Protein AF-A0A067M254-F1 (afdb_monomer)

Mean predicted aligned error: 10.96 Å

Solvent-accessible surface area (backbone atoms only — not comparable to full-atom values): 3647 Å² total; per-residue (Å²): 110,74,66,62,55,51,54,49,51,60,58,69,67,52,71,93,57,71,60,67,58,52,51,50,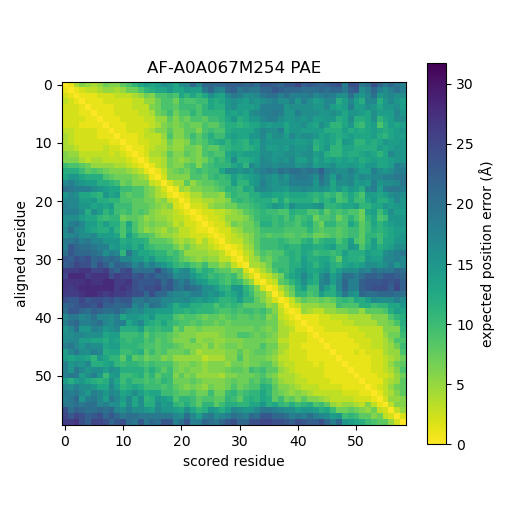50,57,57,44,50,70,64,61,37,84,88,77,48,97,60,52,72,68,57,49,51,53,49,53,51,51,55,50,53,57,60,58,73,76,105

Sequence (59 aa):
YPTLARMARDYLAIQGSGTPGERKFSSAGRTDDVRRSRLSPALFEALQLLKASYKSETM

Structure (mmCIF, N/CA/C/O backbone):
data_AF-A0A067M254-F1
#
_entry.id   AF-A0A067M254-F1
#
loop_
_atom_site.group_PDB
_atom_site.id
_atom_site.type_symbol
_atom_site.label_atom_id
_atom_site.label_alt_id
_atom_site.label_comp_id
_atom_site.label_asym_id
_atom_site.label_entity_id
_atom_site.label_seq_id
_atom_site.pdbx_PDB_ins_code
_atom_site.Cartn_x
_atom_site.Cartn_y
_atom_site.Cartn_z
_atom_site.occupancy
_atom_site.B_iso_or_equiv
_atom_site.auth_seq_id
_atom_site.auth_comp_id
_atom_site.auth_asym_id
_atom_site.auth_atom_id
_atom_site.pdbx_PDB_model_num
ATOM 1 N N . TYR A 1 1 ? -14.801 0.202 21.639 1.00 74.44 1 TYR A N 1
ATOM 2 C CA . TYR A 1 1 ? -15.238 0.993 20.468 1.00 74.44 1 TYR A CA 1
ATOM 3 C C . TYR A 1 1 ? -14.739 0.368 19.163 1.00 74.44 1 TYR A C 1
ATOM 5 O O . TYR A 1 1 ? -13.706 0.786 18.649 1.00 74.44 1 TYR A O 1
ATOM 13 N N . PRO A 1 2 ? -15.429 -0.652 18.625 1.00 85.75 2 PRO A N 1
ATOM 14 C CA . PRO A 1 2 ? -14.965 -1.383 17.438 1.00 85.75 2 PRO A CA 1
ATOM 15 C C . PRO A 1 2 ? -14.883 -0.505 16.175 1.00 85.75 2 PRO A C 1
ATOM 17 O O . PRO A 1 2 ? -13.960 -0.657 15.381 1.00 85.75 2 PRO A O 1
ATOM 20 N N . THR A 1 3 ? -15.793 0.460 16.021 1.00 87.75 3 THR A N 1
ATOM 21 C CA . THR A 1 3 ? -15.841 1.364 14.859 1.00 87.75 3 THR A CA 1
ATOM 22 C C . THR A 1 3 ? -14.702 2.384 14.862 1.00 87.75 3 THR A C 1
ATOM 24 O O . THR A 1 3 ? -13.999 2.524 13.866 1.00 87.75 3 THR A O 1
ATOM 27 N N . LEU A 1 4 ? -14.458 3.039 16.003 1.00 88.06 4 LEU A N 1
ATOM 28 C CA . LEU A 1 4 ? -13.351 3.991 16.156 1.00 88.06 4 LEU A CA 1
ATOM 29 C C . LEU A 1 4 ? -11.987 3.311 16.002 1.00 88.06 4 LEU A C 1
ATOM 31 O O . LEU A 1 4 ? -11.089 3.873 15.386 1.00 88.06 4 LEU A O 1
ATOM 35 N N . ALA A 1 5 ? -11.840 2.082 16.507 1.00 86.00 5 ALA A N 1
ATOM 36 C CA . ALA A 1 5 ? -10.607 1.315 16.355 1.00 86.00 5 ALA A CA 1
ATOM 37 C C . ALA A 1 5 ? -10.307 0.961 14.886 1.00 86.00 5 ALA A C 1
ATOM 39 O O . ALA A 1 5 ? -9.143 0.937 14.493 1.00 86.00 5 ALA A O 1
ATOM 40 N N . ARG A 1 6 ? -11.341 0.713 14.067 1.00 88.38 6 ARG A N 1
ATOM 41 C CA . ARG A 1 6 ? -11.189 0.481 12.623 1.00 88.38 6 ARG A CA 1
ATOM 42 C C . ARG A 1 6 ? -10.758 1.754 11.899 1.00 88.38 6 ARG A C 1
ATOM 44 O O . ARG A 1 6 ? -9.739 1.737 11.224 1.00 88.38 6 ARG A O 1
ATOM 51 N N . MET A 1 7 ? -11.458 2.861 12.144 1.00 89.62 7 MET A N 1
ATOM 52 C CA . MET A 1 7 ? -11.116 4.161 11.556 1.00 89.62 7 MET A CA 1
ATOM 53 C C . MET A 1 7 ? -9.687 4.584 11.910 1.00 89.62 7 MET A C 1
ATOM 55 O O . MET A 1 7 ? -8.924 4.979 11.037 1.00 89.62 7 MET A O 1
ATOM 59 N N . ALA A 1 8 ? -9.290 4.449 13.178 1.00 88.19 8 ALA A N 1
ATOM 60 C CA . ALA A 1 8 ? -7.943 4.800 13.612 1.00 88.19 8 ALA A CA 1
ATOM 61 C C . ALA A 1 8 ? -6.863 3.990 12.879 1.00 88.19 8 ALA A C 1
ATOM 63 O O . ALA A 1 8 ? -5.832 4.548 12.525 1.00 88.19 8 ALA A O 1
ATOM 64 N N . ARG A 1 9 ? -7.091 2.698 12.609 1.00 85.50 9 ARG A N 1
ATOM 65 C CA . ARG A 1 9 ? -6.141 1.871 11.848 1.00 85.50 9 ARG A CA 1
ATOM 66 C C . ARG A 1 9 ? -5.991 2.339 10.406 1.00 85.50 9 ARG A C 1
ATOM 68 O O . ARG A 1 9 ? -4.865 2.405 9.927 1.00 85.50 9 ARG A O 1
ATOM 75 N N . ASP A 1 10 ? -7.093 2.707 9.763 1.00 86.44 10 ASP A N 1
ATOM 76 C CA . ASP A 1 10 ? -7.071 3.192 8.382 1.00 86.44 10 ASP A CA 1
ATOM 77 C C . ASP A 1 10 ? -6.335 4.537 8.287 1.00 86.44 10 ASP A C 1
ATOM 79 O O . ASP A 1 10 ? -5.461 4.705 7.440 1.00 86.44 10 ASP A O 1
ATOM 83 N N . TYR A 1 11 ? -6.606 5.470 9.206 1.00 83.38 11 TYR A N 1
ATOM 84 C CA . TYR A 1 11 ? -5.953 6.783 9.219 1.00 83.38 11 TYR A CA 1
ATOM 85 C C . TYR A 1 11 ? -4.482 6.733 9.641 1.00 83.38 11 TYR A C 1
ATOM 87 O O . TYR A 1 11 ? -3.662 7.442 9.064 1.00 83.38 11 TYR A O 1
ATOM 95 N N . LEU A 1 12 ? -4.125 5.903 10.625 1.00 83.75 12 LEU A N 1
ATOM 96 C CA . LEU A 1 12 ? -2.740 5.785 11.097 1.00 83.75 12 LEU A CA 1
ATOM 97 C C . LEU A 1 12 ? -1.841 5.025 10.112 1.00 83.75 12 LEU A C 1
ATOM 99 O O . LEU A 1 12 ? -0.625 5.205 10.141 1.00 83.75 12 LEU A O 1
ATOM 103 N N . ALA A 1 13 ? -2.418 4.188 9.243 1.00 80.44 13 ALA A N 1
ATOM 104 C CA . ALA A 1 13 ? -1.683 3.510 8.178 1.00 80.44 13 ALA A CA 1
ATOM 105 C C . ALA A 1 13 ? -1.304 4.452 7.022 1.00 80.44 13 ALA A C 1
ATOM 107 O O . ALA A 1 13 ? -0.383 4.147 6.260 1.00 80.44 13 ALA A O 1
ATOM 108 N N . ILE A 1 14 ? -1.979 5.600 6.890 1.00 80.69 14 ILE A N 1
ATOM 109 C CA . ILE A 1 14 ? -1.612 6.62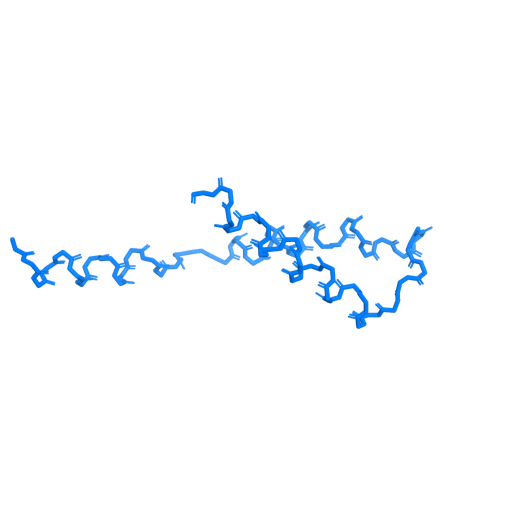4 5.913 1.00 80.69 14 ILE A CA 1
ATOM 110 C C . ILE A 1 14 ? -0.292 7.237 6.361 1.00 80.69 14 ILE A C 1
ATOM 112 O O . ILE A 1 14 ? -0.187 7.897 7.396 1.00 80.69 14 ILE A O 1
ATOM 116 N N . GLN A 1 15 ? 0.749 7.015 5.568 1.00 75.56 15 GLN A N 1
ATOM 117 C CA . GLN A 1 15 ? 2.056 7.544 5.892 1.00 75.56 15 GLN A CA 1
ATOM 118 C C . GLN A 1 15 ? 2.046 9.079 5.807 1.00 75.56 15 GLN A C 1
ATOM 120 O O . GLN A 1 15 ? 1.900 9.646 4.730 1.00 75.56 15 GLN A O 1
ATOM 125 N N . GLY A 1 16 ? 2.279 9.758 6.933 1.00 73.25 16 GLY A N 1
ATOM 126 C CA . GLY A 1 16 ? 2.356 11.225 6.988 1.00 73.25 16 GLY A CA 1
ATOM 127 C C . GLY A 1 16 ? 3.609 11.843 6.347 1.00 73.25 16 GLY A C 1
ATOM 128 O O . GLY A 1 16 ? 3.774 13.056 6.386 1.00 73.25 16 GLY A O 1
ATOM 129 N N . SER A 1 17 ? 4.518 11.038 5.783 1.00 70.44 17 SER A N 1
ATOM 130 C CA . SER A 1 17 ? 5.732 11.521 5.111 1.00 70.44 17 SER A CA 1
ATOM 131 C C . SER A 1 17 ? 6.075 10.666 3.887 1.00 70.44 17 SER A C 1
ATOM 133 O O . SER A 1 17 ? 5.848 9.460 3.893 1.00 70.44 17 SER A O 1
ATOM 135 N N . GLY A 1 18 ? 6.672 11.266 2.851 1.00 63.97 18 GLY A N 1
ATOM 136 C CA . GLY A 1 18 ? 7.137 10.554 1.644 1.00 63.97 18 GLY A CA 1
ATOM 137 C C . GLY A 1 18 ? 8.386 9.678 1.852 1.00 63.97 18 GLY A C 1
ATOM 138 O O . GLY A 1 18 ? 8.793 8.927 0.964 1.00 63.97 18 GLY A O 1
ATOM 139 N N . THR A 1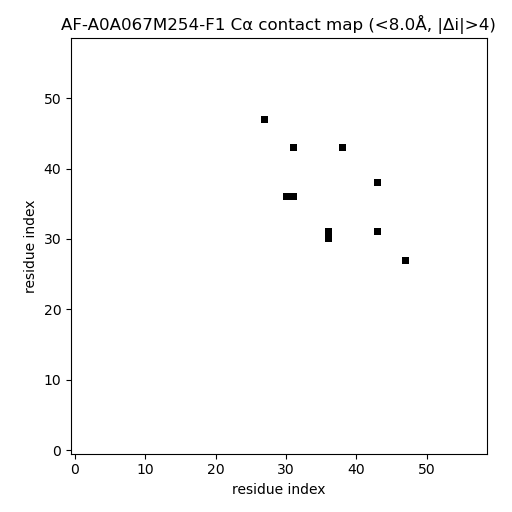 19 ? 8.972 9.718 3.051 1.00 60.97 19 THR A N 1
ATOM 140 C CA . THR A 1 19 ? 10.251 9.079 3.397 1.00 60.97 19 THR A CA 1
ATOM 141 C C . THR A 1 19 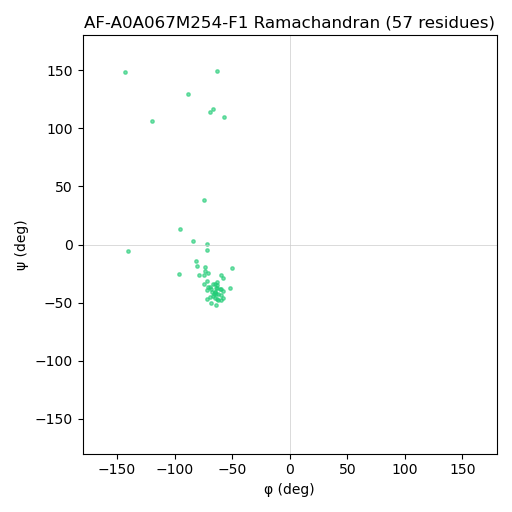? 10.328 7.546 3.237 1.00 60.97 19 THR A C 1
ATOM 143 O O . THR A 1 19 ? 11.429 7.044 2.992 1.00 60.97 19 THR A O 1
ATOM 146 N N . PRO A 1 20 ? 9.247 6.737 3.315 1.00 62.66 20 PRO A N 1
ATOM 147 C CA . PRO A 1 20 ? 9.345 5.302 3.030 1.00 62.66 20 PRO A CA 1
ATOM 148 C C . PRO A 1 20 ? 9.537 5.015 1.543 1.00 62.66 20 PRO A C 1
ATOM 150 O O . PRO A 1 20 ? 10.197 4.031 1.205 1.00 62.66 20 PRO A O 1
ATOM 153 N N . GLY A 1 21 ? 8.990 5.866 0.667 1.00 62.19 21 GLY A N 1
ATOM 154 C CA . GLY A 1 21 ? 9.260 5.816 -0.767 1.00 62.19 21 GLY A CA 1
ATOM 155 C C . GLY A 1 21 ? 10.731 6.115 -1.025 1.00 62.19 21 GLY A C 1
ATOM 156 O O . GLY A 1 21 ? 11.436 5.295 -1.604 1.00 62.19 21 GLY A O 1
ATOM 157 N N . GLU A 1 22 ? 11.234 7.220 -0.478 1.00 69.06 22 GLU A N 1
ATOM 158 C CA . GLU A 1 22 ? 12.638 7.637 -0.611 1.00 69.06 22 GLU A CA 1
ATOM 159 C C . GLU A 1 22 ? 13.625 6.614 -0.038 1.00 69.06 22 GLU 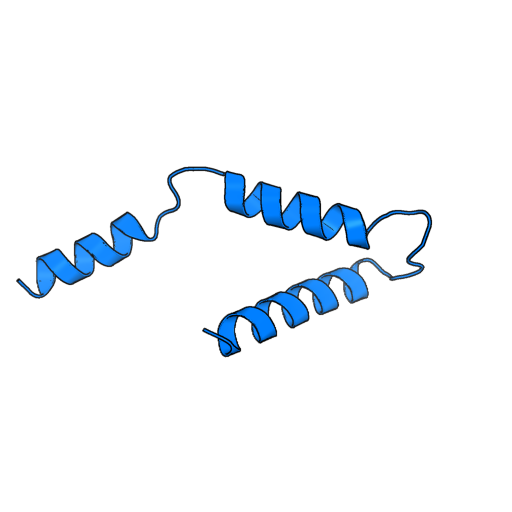A C 1
ATOM 161 O O . GLU A 1 22 ? 14.664 6.346 -0.640 1.00 69.06 22 GLU A O 1
ATOM 166 N N . ARG A 1 23 ? 13.300 5.970 1.090 1.00 69.56 23 ARG A N 1
ATOM 167 C CA . ARG A 1 23 ? 14.123 4.891 1.656 1.00 69.56 23 ARG A CA 1
ATOM 168 C C . ARG A 1 23 ? 14.172 3.680 0.725 1.00 69.56 23 ARG A C 1
ATOM 170 O O . ARG A 1 23 ? 15.247 3.104 0.545 1.00 69.56 23 ARG A O 1
ATOM 177 N N . LYS A 1 24 ? 13.035 3.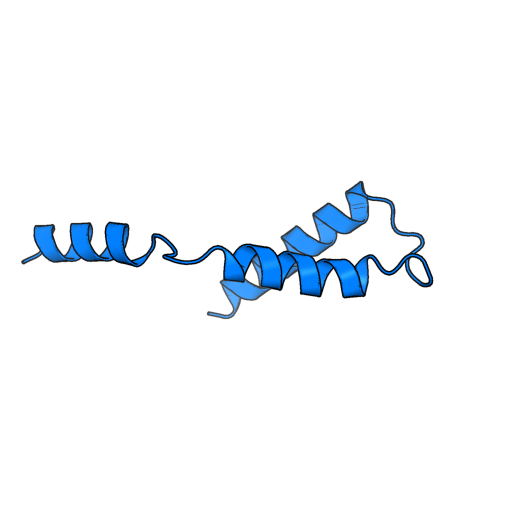296 0.129 1.00 65.75 24 LYS A N 1
ATOM 178 C CA . LYS A 1 24 ? 12.984 2.225 -0.877 1.00 65.75 24 LYS A CA 1
ATOM 179 C C . LYS A 1 24 ? 13.802 2.615 -2.110 1.00 65.75 24 LYS A C 1
ATOM 181 O O . LYS A 1 24 ? 14.671 1.834 -2.486 1.00 65.75 24 LYS A O 1
ATOM 186 N N . PHE A 1 25 ? 13.642 3.833 -2.633 1.00 65.56 25 PHE A N 1
ATOM 187 C CA . PHE A 1 25 ? 14.412 4.348 -3.772 1.00 65.56 25 PHE A CA 1
ATOM 188 C C . PHE A 1 25 ? 15.918 4.443 -3.491 1.00 65.56 25 PHE A C 1
ATOM 190 O O . PHE A 1 25 ? 16.714 3.998 -4.307 1.00 65.56 25 PHE A O 1
ATOM 197 N N . SER A 1 26 ? 16.340 4.912 -2.315 1.00 69.56 26 SER A N 1
ATOM 198 C CA . SER A 1 26 ? 17.759 4.954 -1.924 1.00 69.56 26 SER A CA 1
ATOM 199 C C . SER A 1 26 ? 18.359 3.553 -1.749 1.00 69.56 26 SER A C 1
ATOM 201 O O . SER A 1 26 ? 19.536 3.325 -2.040 1.00 69.56 26 SER A O 1
ATOM 203 N N . SER A 1 27 ? 17.565 2.587 -1.274 1.00 68.00 27 SER A N 1
ATOM 204 C CA . SER A 1 27 ? 18.000 1.188 -1.173 1.00 68.00 27 SER A CA 1
ATOM 205 C C . SER A 1 27 ? 18.051 0.486 -2.535 1.00 68.00 27 SER A C 1
ATOM 207 O O . SER A 1 27 ? 18.938 -0.336 -2.764 1.00 68.00 27 SER A O 1
ATOM 209 N N . ALA A 1 28 ? 17.137 0.849 -3.439 1.00 66.50 28 ALA A N 1
ATOM 210 C CA . ALA A 1 28 ? 17.094 0.380 -4.814 1.00 66.50 28 ALA A CA 1
ATOM 211 C C . ALA A 1 28 ? 18.270 0.958 -5.613 1.00 66.50 28 ALA A C 1
ATOM 213 O O . ALA A 1 28 ? 18.995 0.188 -6.226 1.00 66.50 28 ALA A O 1
ATOM 214 N N . GLY A 1 29 ? 18.565 2.256 -5.481 1.00 65.12 29 GLY A N 1
ATOM 215 C CA . GLY A 1 29 ? 19.705 2.923 -6.123 1.00 65.12 29 GLY A CA 1
ATOM 216 C C . GLY A 1 29 ? 21.071 2.323 -5.767 1.00 65.12 29 GLY A C 1
ATOM 217 O O . GLY A 1 29 ? 21.975 2.319 -6.588 1.00 65.12 29 GLY A O 1
ATOM 218 N N . ARG A 1 30 ? 21.216 1.725 -4.574 1.00 63.41 30 ARG A N 1
ATOM 219 C CA . ARG A 1 30 ? 22.425 0.958 -4.200 1.00 63.41 30 ARG A CA 1
ATOM 220 C C . ARG A 1 30 ? 22.562 -0.383 -4.931 1.00 63.41 30 ARG A C 1
ATOM 222 O O . ARG A 1 30 ? 23.657 -0.925 -5.002 1.00 63.41 30 ARG A O 1
ATOM 229 N N . THR A 1 31 ? 21.453 -0.953 -5.397 1.00 59.28 31 THR A N 1
ATOM 230 C CA . THR A 1 31 ? 21.410 -2.223 -6.150 1.00 59.28 31 THR A CA 1
ATOM 231 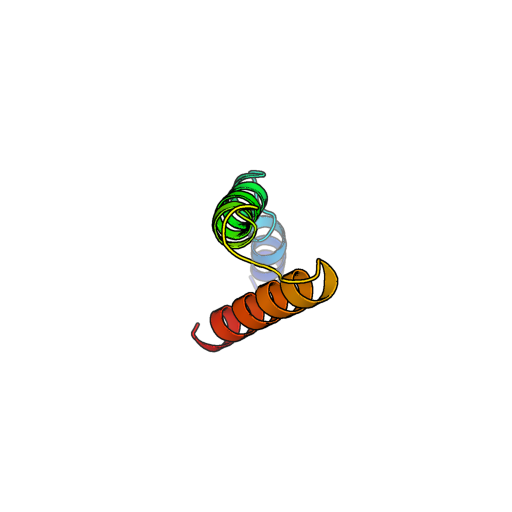C C . THR A 1 31 ? 21.390 -1.971 -7.669 1.00 59.28 31 THR A C 1
ATOM 233 O O . THR A 1 31 ? 21.845 -2.808 -8.446 1.00 59.28 31 THR A O 1
ATOM 236 N N . ASP A 1 32 ? 20.896 -0.798 -8.070 1.00 59.19 32 ASP A N 1
ATOM 237 C CA . ASP A 1 32 ? 20.842 -0.254 -9.434 1.00 59.19 32 ASP A CA 1
ATOM 238 C C . ASP A 1 32 ? 22.147 0.450 -9.851 1.00 59.19 32 ASP A C 1
ATOM 240 O O . ASP A 1 32 ? 22.240 1.032 -10.926 1.00 59.19 32 ASP A O 1
ATOM 244 N N . ASP A 1 33 ? 23.171 0.436 -8.990 1.00 56.94 33 ASP A N 1
ATOM 245 C CA . ASP A 1 33 ? 24.431 1.124 -9.249 1.00 56.94 33 ASP A CA 1
ATOM 246 C C . ASP A 1 33 ? 25.034 0.608 -10.573 1.00 56.94 33 ASP A C 1
ATOM 248 O O . ASP A 1 33 ? 25.497 -0.537 -10.677 1.00 56.94 33 ASP A O 1
ATOM 252 N N . VAL A 1 34 ? 25.021 1.481 -11.589 1.00 57.12 34 VAL A N 1
ATOM 253 C CA . VAL A 1 34 ? 25.366 1.255 -13.013 1.00 57.12 34 VAL A CA 1
ATOM 254 C C . VAL A 1 34 ? 26.715 0.545 -13.197 1.00 57.12 34 VAL A C 1
ATOM 256 O O . VAL A 1 34 ? 27.000 -0.058 -14.231 1.00 57.12 34 VAL A O 1
ATOM 259 N N . ARG A 1 35 ? 27.568 0.588 -12.171 1.00 55.53 35 ARG A N 1
ATOM 260 C CA . ARG A 1 35 ? 28.898 -0.019 -12.151 1.00 55.53 35 ARG A CA 1
ATOM 261 C C . ARG A 1 35 ? 28.934 -1.522 -11.849 1.00 55.53 35 ARG A C 1
ATOM 263 O O . ARG A 1 35 ? 30.003 -2.097 -12.062 1.00 55.53 35 ARG A O 1
ATOM 270 N N . ARG A 1 36 ? 27.870 -2.179 -11.348 1.00 56.75 36 ARG A N 1
ATOM 271 C CA . ARG A 1 36 ? 27.966 -3.602 -10.922 1.00 56.75 36 ARG A CA 1
ATOM 272 C C . ARG A 1 36 ? 26.796 -4.544 -11.218 1.00 56.75 36 ARG A C 1
ATOM 274 O O . ARG A 1 36 ? 26.976 -5.745 -11.018 1.00 56.75 36 ARG A O 1
ATOM 281 N N . SER A 1 37 ? 25.664 -4.097 -11.750 1.00 61.72 37 SER A N 1
ATOM 282 C CA . SER A 1 37 ? 24.569 -5.002 -12.127 1.00 61.72 37 SER A CA 1
ATOM 283 C C . SER A 1 37 ? 24.260 -4.898 -13.621 1.00 61.72 37 SER A C 1
ATOM 285 O O . SER A 1 37 ? 23.636 -3.965 -14.100 1.00 61.72 37 SER A O 1
ATOM 287 N N . ARG A 1 38 ? 24.651 -5.919 -14.393 1.00 64.38 38 ARG A N 1
ATOM 288 C CA . ARG A 1 38 ? 24.137 -6.150 -15.761 1.00 64.38 38 ARG A CA 1
ATOM 289 C C . ARG A 1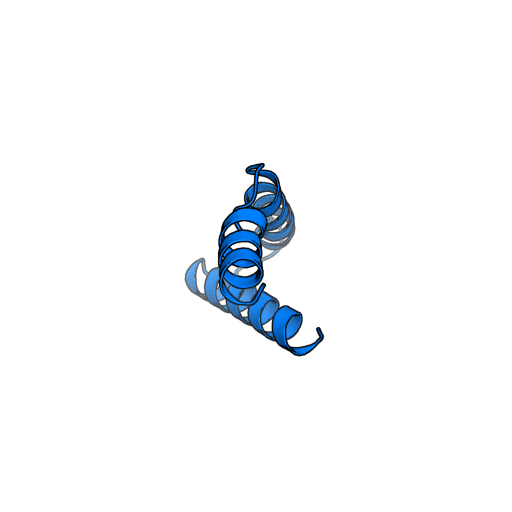 38 ? 22.702 -6.705 -15.714 1.00 64.38 38 ARG A C 1
ATOM 291 O O . ARG A 1 38 ? 22.373 -7.629 -16.453 1.00 64.38 38 ARG A O 1
ATOM 298 N N . LEU A 1 39 ? 21.883 -6.223 -14.781 1.00 67.88 39 LEU A N 1
ATOM 299 C CA . LEU A 1 39 ? 20.511 -6.678 -14.590 1.00 67.88 39 LEU A CA 1
ATOM 300 C C . LEU A 1 39 ? 19.612 -5.831 -15.485 1.00 67.88 39 LEU A C 1
ATOM 302 O O . LEU A 1 39 ? 19.710 -4.607 -15.490 1.00 67.88 39 LEU A O 1
ATOM 306 N N . SER A 1 40 ? 18.753 -6.478 -16.269 1.00 75.88 40 SER A N 1
ATOM 307 C CA . SER A 1 40 ? 17.731 -5.744 -17.007 1.00 75.88 40 SER A CA 1
ATOM 308 C C . SER A 1 40 ? 16.777 -5.056 -16.018 1.00 75.88 40 SER A C 1
ATOM 310 O O . SER A 1 40 ? 16.529 -5.605 -14.938 1.00 75.88 40 SER A O 1
ATOM 312 N N . PRO A 1 41 ? 16.188 -3.902 -16.378 1.00 72.44 41 PRO A N 1
ATOM 313 C CA . PRO A 1 41 ? 15.223 -3.207 -15.523 1.00 72.44 41 PRO A CA 1
ATOM 314 C C . PRO A 1 41 ? 14.077 -4.113 -15.043 1.00 72.44 41 PRO A C 1
ATOM 316 O O . PRO A 1 41 ? 13.684 -4.060 -13.883 1.00 72.44 41 PRO A O 1
ATOM 319 N N . ALA A 1 42 ? 13.615 -5.025 -15.906 1.00 77.7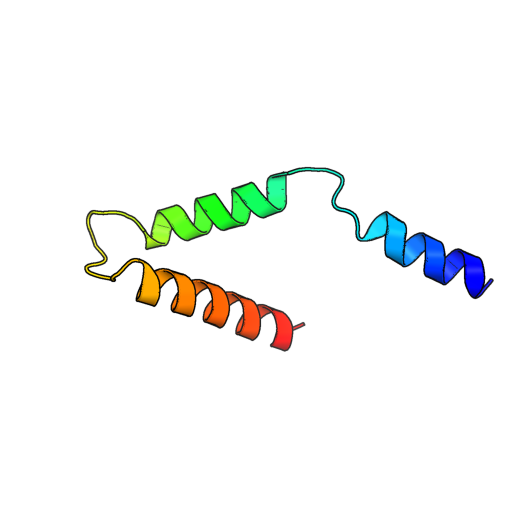5 42 ALA A N 1
ATOM 320 C CA . ALA A 1 42 ? 12.580 -6.005 -15.575 1.00 77.75 42 ALA A CA 1
ATOM 321 C C . ALA A 1 42 ? 13.022 -7.017 -14.500 1.00 77.75 42 ALA A C 1
ATOM 323 O O . ALA A 1 42 ? 12.256 -7.352 -13.599 1.00 77.75 42 ALA A O 1
ATOM 324 N N . LEU A 1 43 ? 14.269 -7.499 -14.567 1.00 78.62 43 LEU A N 1
ATOM 325 C CA . LEU A 1 43 ? 14.807 -8.419 -13.562 1.00 78.62 43 LEU A CA 1
ATOM 326 C C . LEU A 1 43 ? 15.046 -7.697 -12.232 1.00 78.62 43 LEU A C 1
ATOM 328 O O . LEU A 1 43 ? 14.813 -8.261 -11.166 1.00 78.62 43 LEU A O 1
ATOM 332 N N . PHE A 1 44 ? 15.472 -6.438 -12.290 1.00 79.81 44 PHE A N 1
ATOM 333 C CA . PHE A 1 44 ? 15.635 -5.602 -11.109 1.00 79.81 44 PHE A CA 1
ATOM 334 C C . PHE A 1 44 ? 14.307 -5.377 -10.374 1.00 79.81 44 PHE A C 1
ATOM 336 O O . PHE A 1 44 ? 14.240 -5.580 -9.162 1.00 79.81 44 PHE A O 1
ATOM 343 N N . GLU A 1 45 ? 13.244 -5.027 -11.098 1.00 80.81 45 GLU A N 1
ATOM 344 C CA . GLU A 1 45 ? 11.904 -4.845 -10.533 1.00 80.81 45 GLU A CA 1
ATOM 345 C C . GLU A 1 45 ? 11.388 -6.130 -9.869 1.00 80.81 45 GLU A C 1
ATOM 347 O O . GLU A 1 45 ? 10.979 -6.106 -8.704 1.00 80.81 45 GLU A O 1
ATOM 352 N N . ALA A 1 46 ? 11.509 -7.270 -10.559 1.00 84.44 46 ALA A N 1
ATOM 353 C CA . ALA A 1 46 ? 11.132 -8.571 -10.013 1.00 84.44 46 ALA A CA 1
ATOM 354 C C . ALA A 1 46 ? 11.901 -8.907 -8.721 1.00 84.44 46 ALA A C 1
ATOM 356 O O . ALA A 1 46 ? 11.311 -9.398 -7.757 1.00 84.44 46 ALA A O 1
ATOM 357 N N . LEU A 1 47 ? 13.199 -8.589 -8.654 1.00 83.38 47 LEU A N 1
ATOM 358 C CA . LEU A 1 47 ? 14.013 -8.796 -7.452 1.00 83.38 47 LEU A CA 1
ATOM 359 C C . LEU A 1 47 ? 13.633 -7.853 -6.301 1.00 83.38 47 LEU A C 1
ATOM 361 O O . LEU A 1 47 ? 13.656 -8.275 -5.144 1.00 83.38 47 LEU A O 1
ATOM 365 N N . GLN A 1 48 ? 13.266 -6.597 -6.577 1.00 83.12 48 GLN A N 1
ATOM 366 C CA . GLN A 1 48 ? 12.794 -5.681 -5.529 1.00 83.12 48 GLN A CA 1
ATOM 367 C C . GLN A 1 48 ? 11.434 -6.115 -4.966 1.00 83.12 48 GLN A C 1
ATOM 369 O O . GLN A 1 48 ? 11.232 -6.037 -3.751 1.00 83.12 48 GLN A O 1
ATOM 374 N N . LEU A 1 49 ? 10.531 -6.622 -5.814 1.00 83.94 49 LEU A N 1
ATOM 375 C CA . LEU A 1 49 ? 9.256 -7.205 -5.382 1.00 83.94 49 LEU A CA 1
ATOM 376 C C . LEU A 1 49 ? 9.471 -8.471 -4.546 1.00 83.94 49 LEU A C 1
ATOM 378 O O . LEU A 1 49 ? 8.907 -8.577 -3.458 1.00 83.94 49 LEU A O 1
ATOM 382 N N . LEU A 1 50 ? 10.352 -9.372 -4.991 1.00 85.19 50 LEU A N 1
ATOM 383 C CA . LEU A 1 50 ? 10.723 -10.582 -4.250 1.00 85.19 50 LEU A CA 1
ATOM 384 C C . LEU A 1 50 ? 11.325 -10.245 -2.877 1.00 85.19 50 LEU A C 1
ATOM 386 O O . LEU A 1 50 ? 10.982 -10.831 -1.854 1.00 85.19 50 LEU A O 1
ATOM 390 N N . LYS A 1 51 ? 12.209 -9.247 -2.816 1.00 82.81 51 LYS A N 1
ATOM 391 C CA . LYS A 1 51 ? 12.771 -8.765 -1.549 1.00 82.81 51 LYS A CA 1
ATOM 392 C C . LYS A 1 51 ? 11.694 -8.183 -0.630 1.00 82.81 51 LYS A C 1
ATOM 394 O O . LYS A 1 51 ? 11.778 -8.341 0.589 1.00 82.81 51 LYS A O 1
ATOM 399 N N . ALA A 1 52 ? 10.709 -7.483 -1.192 1.00 81.31 52 ALA A N 1
ATOM 400 C CA . ALA A 1 52 ? 9.603 -6.930 -0.423 1.00 81.31 52 ALA A CA 1
ATOM 401 C C . ALA A 1 52 ? 8.697 -8.034 0.146 1.00 81.31 52 ALA A C 1
ATOM 403 O O . ALA A 1 52 ? 8.330 -7.935 1.317 1.00 81.31 52 ALA A O 1
ATOM 404 N N . SER A 1 53 ? 8.405 -9.088 -0.625 1.00 81.44 53 SER A N 1
ATOM 405 C CA . SER A 1 53 ? 7.564 -10.207 -0.176 1.00 81.44 53 SER A CA 1
ATOM 406 C C . SER A 1 53 ? 8.211 -11.008 0.957 1.00 81.44 53 SER A C 1
ATOM 408 O O . SER A 1 53 ? 7.564 -11.271 1.969 1.00 81.44 53 SER A O 1
ATOM 410 N N . TYR A 1 54 ? 9.515 -11.293 0.874 1.00 82.00 54 TYR A N 1
ATOM 411 C CA . TYR A 1 54 ? 10.230 -11.959 1.974 1.00 82.00 54 TYR A CA 1
ATOM 412 C C . TYR A 1 54 ? 10.254 -11.131 3.264 1.00 82.00 54 TYR A C 1
ATOM 414 O O . TYR A 1 54 ? 10.237 -11.678 4.368 1.00 82.00 54 TYR A O 1
ATOM 422 N N . LYS A 1 55 ? 10.275 -9.799 3.146 1.00 76.12 55 LYS A N 1
ATOM 423 C CA . LYS A 1 55 ? 10.256 -8.902 4.305 1.00 76.12 55 LYS A CA 1
ATOM 424 C C . LYS A 1 55 ? 8.877 -8.825 4.971 1.00 76.12 55 LYS A C 1
ATOM 426 O O . LYS A 1 55 ? 8.815 -8.536 6.160 1.00 76.12 55 LYS A O 1
ATOM 431 N N . SER A 1 56 ? 7.794 -9.064 4.229 1.00 67.38 56 SER A N 1
ATOM 432 C CA . SER A 1 56 ? 6.444 -9.154 4.802 1.00 67.38 56 SER A CA 1
ATOM 433 C C . SER A 1 56 ? 6.152 -10.493 5.480 1.00 67.38 56 SER A C 1
ATOM 435 O O . SER A 1 56 ? 5.325 -10.514 6.378 1.00 67.38 56 SER A O 1
ATOM 437 N N . GLU A 1 57 ? 6.819 -11.587 5.088 1.00 61.75 57 GLU A N 1
ATOM 438 C CA . GLU A 1 57 ? 6.635 -12.919 5.703 1.00 61.75 57 GLU A CA 1
ATOM 439 C C . GLU A 1 57 ? 7.397 -13.106 7.024 1.00 61.75 57 GLU A C 1
ATOM 441 O O . GLU A 1 57 ? 7.091 -14.010 7.795 1.00 61.75 57 GLU A O 1
ATOM 446 N N . THR A 1 58 ? 8.399 -12.268 7.296 1.00 50.41 58 THR A N 1
ATOM 447 C CA . THR A 1 58 ? 9.221 -12.326 8.520 1.00 50.41 58 THR A CA 1
ATOM 448 C C . THR A 1 58 ? 8.745 -11.379 9.630 1.00 50.41 58 THR A C 1
ATOM 450 O O . THR A 1 58 ? 9.478 -11.158 10.595 1.00 50.41 58 THR A O 1
ATOM 453 N N . MET A 1 59 ? 7.533 -10.826 9.511 1.00 42.84 59 MET A N 1
ATOM 454 C CA . MET A 1 59 ? 6.885 -9.990 10.532 1.00 42.84 59 MET A CA 1
ATOM 455 C C . MET A 1 59 ? 5.643 -10.655 11.113 1.00 42.84 59 MET A C 1
ATOM 457 O O . MET A 1 59 ? 4.832 -11.179 10.322 1.00 42.84 59 MET A O 1
#

InterPro domains:
  IPR008906 HAT, C-terminal dimerisation domain [PF05699] (1-51)
  IPR012337 Ribonuclease H-like superfamily [SSF53098] (1-55)

pLDDT: mean 73.05, std 11.2, range [42.84, 89.62]

Foldseek 3Di:
DVVVVVVCVVVVVPDPDCVVVVVLVVVLCVVVVVVDDPADPVRSVVVSVVVVVVVVVVD

Organism: Botryobasidium botryosum (strain FD-172 SS1) (NCBI:txid930990)

Secondary structure (DSSP, 8-state):
-HHHHHHHHHHHHS-SSSHHHHHHHHHHHTTS-TTT----HHHHHHHHHHHHHHHHHT-

Radius of gyration: 16.55 Å; Cα contacts (8 Å, |Δi|>4): 5; chains: 1; bounding box: 45×24×38 Å